Protein AF-A0A958P9G9-F1 (afdb_monomer_lite)

Secondary structure (DSSP, 8-state):
------------GGGG-STT----------HHHHHHHHHHT-STTTTT-HHHHHHHHHHHHHHHHS------

Structure (mmCIF, N/CA/C/O backbone):
data_AF-A0A958P9G9-F1
#
_entry.id   AF-A0A958P9G9-F1
#
loop_
_atom_site.group_PDB
_atom_site.id
_atom_site.type_symbol
_atom_site.label_atom_id
_atom_site.label_alt_id
_atom_site.label_comp_id
_atom_site.label_asym_id
_atom_site.label_entity_id
_atom_site.label_seq_id
_atom_site.pdbx_PDB_ins_code
_atom_site.Cartn_x
_atom_site.Cartn_y
_atom_site.Cartn_z
_atom_site.occupancy
_atom_site.B_iso_or_equiv
_atom_site.auth_seq_id
_atom_site.auth_comp_id
_atom_site.auth_asym_id
_atom_site.auth_atom_id
_atom_site.pdbx_PDB_model_num
ATOM 1 N N . MET A 1 1 ? 3.783 22.561 -15.224 1.00 41.19 1 MET A N 1
ATOM 2 C CA . MET A 1 1 ? 3.562 21.137 -14.880 1.00 41.19 1 MET A CA 1
ATOM 3 C C . MET A 1 1 ? 3.783 20.308 -16.137 1.00 41.19 1 MET A C 1
ATOM 5 O O . MET A 1 1 ? 3.076 20.526 -17.113 1.00 41.19 1 MET A O 1
ATOM 9 N N . ALA A 1 2 ? 4.802 19.447 -16.172 1.00 47.34 2 ALA A N 1
ATOM 10 C CA . ALA A 1 2 ? 5.096 18.635 -17.353 1.00 47.34 2 ALA A CA 1
ATOM 11 C C . ALA A 1 2 ? 4.003 17.567 -17.549 1.00 47.34 2 ALA A C 1
ATOM 13 O O . ALA A 1 2 ? 3.671 16.837 -16.617 1.00 47.34 2 ALA A O 1
ATOM 14 N N . LYS A 1 3 ? 3.423 17.490 -18.754 1.00 50.75 3 LYS A N 1
ATOM 15 C CA . LYS A 1 3 ? 2.464 16.443 -19.141 1.00 50.75 3 LYS A CA 1
ATOM 16 C C . LYS A 1 3 ? 3.201 15.101 -19.152 1.00 50.75 3 LYS A C 1
ATOM 18 O O . LYS A 1 3 ? 3.969 14.830 -20.072 1.00 50.75 3 LYS A O 1
ATOM 23 N N . VAL A 1 4 ? 2.973 14.272 -18.137 1.00 54.78 4 VAL A N 1
ATOM 24 C CA . VAL A 1 4 ? 3.492 12.901 -18.103 1.00 54.78 4 VAL A CA 1
ATOM 25 C C . VAL A 1 4 ? 2.813 12.116 -19.227 1.00 54.78 4 VAL A C 1
ATOM 27 O O . VAL A 1 4 ? 1.598 11.911 -19.208 1.00 54.78 4 VAL A O 1
ATOM 30 N N . LYS A 1 5 ? 3.584 11.724 -20.248 1.00 48.75 5 LYS A N 1
ATOM 31 C CA . LYS A 1 5 ? 3.105 10.844 -21.320 1.00 48.75 5 LYS A CA 1
ATOM 32 C C . LYS A 1 5 ? 2.960 9.439 -20.740 1.00 48.75 5 LYS A C 1
ATOM 34 O O . LYS A 1 5 ? 3.935 8.862 -20.277 1.00 48.75 5 LYS A O 1
ATOM 39 N N . THR A 1 6 ? 1.742 8.909 -20.745 1.00 49.84 6 THR A N 1
ATOM 40 C CA . THR A 1 6 ? 1.482 7.511 -20.385 1.00 49.84 6 THR A CA 1
ATOM 41 C C . THR A 1 6 ? 1.478 6.682 -21.666 1.00 49.84 6 THR A C 1
ATOM 43 O O . THR A 1 6 ? 0.794 7.028 -22.626 1.00 49.84 6 TH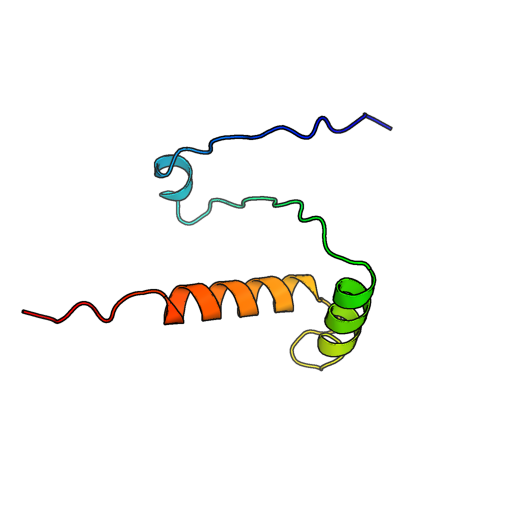R A O 1
ATOM 46 N N . GLY A 1 7 ? 2.291 5.630 -21.704 1.00 56.19 7 GLY A N 1
ATOM 47 C CA . GLY A 1 7 ? 2.431 4.706 -22.829 1.00 56.19 7 GLY A CA 1
ATOM 48 C C . GLY A 1 7 ? 2.671 3.290 -22.313 1.00 56.19 7 GLY A C 1
ATOM 49 O O . GLY A 1 7 ? 2.978 3.104 -21.135 1.00 56.19 7 GLY A O 1
ATOM 50 N N . LYS A 1 8 ? 2.495 2.288 -23.176 1.00 54.62 8 LYS A N 1
ATOM 51 C CA . LYS A 1 8 ? 2.811 0.897 -22.846 1.00 54.62 8 LYS A CA 1
ATOM 52 C C . LYS A 1 8 ? 4.337 0.754 -22.898 1.00 54.62 8 LYS A C 1
ATOM 54 O O . LYS A 1 8 ? 4.912 0.858 -23.975 1.00 54.62 8 LYS A O 1
ATOM 59 N N . VAL A 1 9 ? 4.977 0.614 -21.740 1.00 59.47 9 VAL A N 1
ATOM 60 C CA . VAL A 1 9 ? 6.418 0.349 -21.638 1.00 59.47 9 VAL A CA 1
ATOM 61 C C . VAL A 1 9 ? 6.571 -1.146 -21.404 1.00 59.47 9 VAL A C 1
ATOM 63 O O . VAL A 1 9 ? 6.136 -1.652 -20.372 1.00 59.47 9 VAL A O 1
ATOM 66 N N . GLU A 1 10 ? 7.128 -1.856 -22.380 1.00 53.44 10 GLU A N 1
ATOM 67 C CA . GLU A 1 10 ? 7.602 -3.222 -22.167 1.00 53.44 10 GLU A CA 1
ATOM 68 C C . GLU A 1 10 ? 8.946 -3.128 -21.453 1.00 53.44 10 GLU A C 1
ATOM 70 O O . GLU A 1 10 ? 9.930 -2.651 -22.012 1.00 53.44 10 GLU A O 1
ATOM 75 N N . VAL A 1 11 ? 8.948 -3.498 -20.174 1.00 60.22 11 VAL A N 1
ATOM 76 C CA . VAL A 1 11 ? 10.168 -3.579 -19.373 1.00 60.22 11 VAL A CA 1
ATOM 77 C C . VAL A 1 11 ? 10.668 -5.022 -19.474 1.00 60.22 11 VAL A C 1
ATOM 79 O O . VAL A 1 11 ? 9.912 -5.925 -19.101 1.00 60.22 11 VAL A O 1
ATOM 82 N N . PRO A 1 12 ? 11.879 -5.264 -20.006 1.00 64.25 12 PRO A N 1
ATOM 83 C CA . PRO A 1 12 ? 12.429 -6.611 -20.111 1.00 64.25 12 PRO A CA 1
ATOM 84 C C . PRO A 1 12 ? 12.617 -7.233 -18.723 1.00 64.25 12 PRO A C 1
ATOM 86 O O . PRO A 1 12 ? 12.894 -6.527 -17.753 1.00 64.25 12 PRO A O 1
ATOM 89 N N . ALA A 1 13 ? 12.453 -8.554 -18.619 1.00 62.12 13 ALA A N 1
ATOM 90 C CA . ALA A 1 13 ? 12.528 -9.262 -17.340 1.00 62.12 13 ALA A CA 1
ATOM 91 C C . ALA A 1 13 ? 13.915 -9.138 -16.688 1.00 62.12 13 ALA A C 1
ATOM 93 O O . ALA A 1 13 ? 13.997 -9.016 -15.467 1.00 62.12 13 ALA A O 1
ATOM 94 N N . GLU A 1 14 ? 14.975 -9.063 -17.502 1.00 65.19 14 GLU A N 1
ATOM 95 C CA . GLU A 1 14 ? 16.358 -8.874 -17.039 1.00 65.19 14 GLU A CA 1
ATOM 96 C C . GLU A 1 14 ? 16.536 -7.575 -16.233 1.00 65.19 14 GLU A C 1
ATOM 98 O O . GLU A 1 14 ? 17.369 -7.494 -15.335 1.00 65.19 14 GLU A O 1
ATOM 103 N N . ALA A 1 15 ? 15.708 -6.554 -16.490 1.00 60.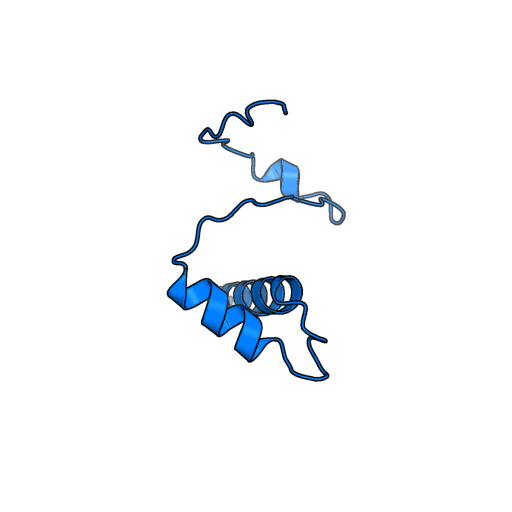16 15 ALA A N 1
ATOM 104 C CA . ALA A 1 15 ? 15.737 -5.295 -15.746 1.00 60.16 15 ALA A CA 1
ATOM 105 C C . ALA A 1 15 ? 15.204 -5.420 -14.307 1.00 60.16 15 ALA A C 1
ATOM 107 O O . ALA A 1 15 ? 15.264 -4.445 -13.564 1.00 60.16 15 ALA A O 1
ATOM 108 N N . PHE A 1 16 ? 14.676 -6.586 -13.920 1.00 62.62 16 PHE A N 1
ATOM 109 C CA . PHE A 1 16 ? 14.236 -6.911 -12.561 1.00 62.62 16 PHE A CA 1
ATOM 110 C C . PHE A 1 16 ? 15.142 -7.949 -11.874 1.00 62.62 16 PHE A C 1
ATOM 112 O O . PHE A 1 16 ? 14.810 -8.396 -10.778 1.00 62.62 16 PHE A O 1
ATOM 119 N N . GLU A 1 17 ? 16.253 -8.358 -12.500 1.00 60.62 17 GLU A N 1
ATOM 120 C CA . GLU A 1 17 ? 17.211 -9.314 -11.915 1.00 60.62 17 GLU A CA 1
ATOM 121 C C . GLU A 1 17 ? 18.134 -8.677 -10.869 1.00 60.62 17 GLU A C 1
ATOM 123 O O . GLU A 1 17 ? 18.725 -9.384 -10.055 1.00 60.62 17 GLU A O 1
ATOM 128 N N . ASP A 1 18 ? 18.238 -7.347 -10.852 1.00 63.47 18 ASP A N 1
ATOM 129 C CA . ASP A 1 18 ? 18.913 -6.623 -9.781 1.00 63.47 18 ASP A CA 1
ATOM 130 C C . ASP A 1 18 ? 17.971 -6.525 -8.568 1.00 63.47 18 ASP A C 1
ATOM 132 O O . ASP A 1 18 ? 16.885 -5.940 -8.629 1.00 63.47 18 ASP A O 1
ATOM 136 N N . GLU A 1 19 ? 18.394 -7.130 -7.452 1.00 58.47 19 GLU A N 1
ATOM 137 C CA . GLU A 1 19 ? 17.642 -7.203 -6.192 1.00 58.47 19 GLU A CA 1
ATOM 138 C C . GLU A 1 19 ? 17.245 -5.818 -5.643 1.00 58.47 19 GLU A C 1
ATOM 140 O O . GLU A 1 19 ? 16.342 -5.721 -4.810 1.00 58.47 19 GLU A O 1
ATOM 145 N N . ASN A 1 20 ? 17.869 -4.737 -6.130 1.00 60.53 20 ASN A N 1
ATOM 146 C CA . ASN A 1 20 ? 17.598 -3.360 -5.717 1.00 60.53 20 ASN A CA 1
ATOM 147 C C . ASN A 1 20 ? 16.752 -2.547 -6.710 1.00 60.53 20 ASN A C 1
ATOM 149 O O . ASN A 1 20 ? 16.608 -1.327 -6.547 1.00 60.53 20 ASN A O 1
ATOM 153 N N . VAL A 1 21 ? 16.164 -3.174 -7.733 1.00 66.25 21 VAL A N 1
ATOM 154 C CA . VAL A 1 21 ? 15.338 -2.464 -8.721 1.00 66.25 21 VAL A CA 1
ATOM 155 C C . VAL A 1 21 ? 14.105 -1.866 -8.051 1.00 66.25 21 VAL A C 1
ATOM 157 O O . VAL A 1 21 ? 13.137 -2.540 -7.700 1.00 66.25 21 VAL A O 1
ATOM 160 N N . THR A 1 22 ? 14.121 -0.542 -7.906 1.00 65.25 22 THR A N 1
ATOM 161 C CA . THR A 1 22 ? 12.977 0.222 -7.412 1.00 65.25 22 THR A CA 1
ATOM 162 C C . THR A 1 22 ? 12.121 0.661 -8.596 1.00 65.25 22 THR A C 1
ATOM 164 O O . THR A 1 22 ? 12.404 1.660 -9.255 1.00 65.25 22 THR A O 1
ATOM 167 N N . ALA A 1 23 ? 11.049 -0.082 -8.873 1.00 71.12 23 ALA A N 1
ATOM 168 C CA . ALA A 1 23 ? 10.085 0.275 -9.910 1.00 71.12 23 ALA A CA 1
ATOM 169 C C . ALA A 1 23 ? 9.006 1.224 -9.362 1.00 71.12 23 ALA A C 1
ATOM 171 O O . ALA A 1 23 ? 8.294 0.899 -8.410 1.00 71.12 23 ALA A O 1
ATOM 172 N N . HIS A 1 24 ? 8.832 2.389 -9.993 1.00 75.69 24 HIS A N 1
ATOM 173 C CA . HIS A 1 24 ? 7.712 3.279 -9.686 1.00 75.69 24 HIS A CA 1
ATOM 174 C C . HIS A 1 24 ? 6.530 2.981 -10.615 1.00 75.69 24 HIS A C 1
ATOM 176 O O . HIS A 1 24 ? 6.592 3.225 -11.819 1.00 75.69 24 HIS A O 1
ATOM 182 N N . ILE A 1 25 ? 5.439 2.460 -10.050 1.00 75.12 25 ILE A N 1
ATOM 183 C CA . ILE A 1 25 ? 4.253 2.046 -10.807 1.00 75.12 25 ILE A CA 1
ATOM 184 C C . ILE A 1 25 ? 3.118 3.039 -10.560 1.00 75.12 25 ILE A C 1
ATOM 186 O O . ILE A 1 25 ? 2.686 3.251 -9.429 1.00 75.12 25 ILE A O 1
ATOM 190 N N . SER A 1 26 ? 2.598 3.629 -11.636 1.00 80.69 26 SER A N 1
ATOM 191 C CA . SER A 1 26 ? 1.384 4.449 -11.594 1.00 80.69 26 SER A CA 1
ATOM 192 C C . SER A 1 26 ? 0.171 3.610 -11.988 1.00 80.69 26 SER A C 1
ATOM 194 O O . SER A 1 26 ? 0.050 3.194 -13.138 1.00 80.69 26 SER A O 1
ATOM 196 N N . ILE A 1 27 ? -0.748 3.386 -11.046 1.00 81.25 27 ILE A N 1
ATOM 197 C CA . ILE A 1 27 ? -1.962 2.586 -11.257 1.00 81.25 27 ILE A CA 1
ATOM 198 C C . ILE A 1 27 ? -3.183 3.505 -11.198 1.00 81.25 27 ILE A C 1
ATOM 200 O O . ILE A 1 27 ? -3.331 4.304 -10.273 1.00 81.25 27 ILE A O 1
ATOM 204 N N . ARG A 1 28 ? -4.085 3.384 -12.178 1.00 84.81 28 ARG A N 1
ATOM 205 C CA . ARG A 1 28 ? -5.410 4.013 -12.118 1.00 84.81 28 ARG A CA 1
ATOM 206 C C . ARG A 1 28 ? -6.401 3.035 -11.508 1.00 84.81 28 ARG A C 1
ATOM 208 O O . ARG A 1 28 ? -6.613 1.959 -12.053 1.00 84.81 28 ARG A O 1
ATOM 215 N N . LEU A 1 29 ? -7.012 3.437 -10.399 1.00 85.31 29 LEU A N 1
ATOM 216 C CA . LEU A 1 29 ? -8.031 2.662 -9.697 1.00 85.31 29 LEU A CA 1
ATOM 217 C C . LEU A 1 29 ? -9.358 3.430 -9.665 1.00 85.31 29 LEU A C 1
ATOM 219 O O . LEU A 1 29 ? -9.343 4.666 -9.659 1.00 85.31 29 LEU A O 1
ATOM 223 N N . PRO A 1 30 ? -10.503 2.728 -9.601 1.00 93.56 30 PRO A N 1
ATOM 224 C CA . PRO A 1 30 ? -11.786 3.3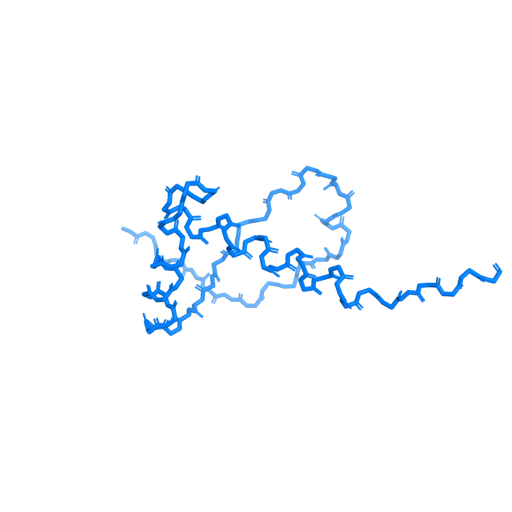56 -9.327 1.00 93.56 30 PRO A CA 1
ATOM 225 C C . PRO A 1 30 ? -11.749 4.145 -8.015 1.00 93.56 30 PRO A C 1
ATOM 227 O O . PRO A 1 30 ? -11.147 3.726 -7.025 1.00 93.56 30 PRO A O 1
ATOM 230 N N . MET A 1 31 ? -12.436 5.287 -7.985 1.00 89.44 31 MET A N 1
ATOM 231 C CA . MET A 1 31 ? -12.440 6.163 -6.810 1.00 89.44 31 MET A CA 1
ATOM 232 C C . MET A 1 31 ? -13.049 5.487 -5.571 1.00 89.44 31 MET A C 1
ATOM 234 O O . MET A 1 31 ? -12.631 5.776 -4.451 1.00 89.44 31 MET A O 1
ATOM 238 N N . THR A 1 32 ? -14.015 4.586 -5.763 1.00 93.75 32 THR A N 1
ATOM 239 C CA . THR A 1 32 ? -14.604 3.760 -4.696 1.00 93.75 32 THR A CA 1
ATOM 240 C C . THR A 1 32 ? -13.544 2.882 -4.039 1.00 93.75 32 THR A C 1
ATOM 242 O O . THR A 1 32 ? -13.326 2.987 -2.834 1.00 93.75 32 THR A O 1
ATOM 245 N N . LEU A 1 33 ? -12.789 2.138 -4.848 1.00 89.75 33 LEU A N 1
ATOM 246 C CA . LEU A 1 33 ? -11.710 1.272 -4.384 1.00 89.75 33 LEU A CA 1
ATOM 247 C C . LEU A 1 33 ? -10.605 2.060 -3.667 1.00 89.75 33 LEU A C 1
ATOM 249 O O . LEU A 1 33 ? -10.093 1.624 -2.642 1.00 89.75 33 LEU A O 1
ATOM 253 N N . LEU A 1 34 ? -10.263 3.260 -4.151 1.00 89.50 34 LEU A N 1
ATOM 254 C CA . LEU A 1 34 ? -9.274 4.109 -3.480 1.00 89.50 34 LEU A CA 1
ATOM 255 C C . LEU A 1 34 ? -9.730 4.533 -2.073 1.00 89.50 34 LEU A C 1
ATOM 257 O O . LEU A 1 34 ? -8.912 4.595 -1.154 1.00 89.50 34 LEU A O 1
ATOM 261 N N . LYS A 1 35 ? -11.023 4.834 -1.888 1.00 91.56 35 LYS A N 1
ATOM 262 C CA . LYS A 1 35 ? -11.582 5.170 -0.567 1.00 91.56 35 LYS A CA 1
ATOM 263 C C . LYS A 1 35 ? -11.536 3.969 0.374 1.00 91.56 35 LYS A C 1
ATOM 265 O O . LYS A 1 35 ? -11.150 4.125 1.531 1.00 91.56 35 LYS A O 1
ATOM 270 N N . GLU A 1 36 ? -11.886 2.791 -0.127 1.00 93.00 36 GLU A N 1
ATOM 271 C CA . GLU A 1 36 ? -11.842 1.541 0.635 1.00 93.00 36 GLU A CA 1
ATOM 272 C C . GLU A 1 36 ? -10.414 1.181 1.047 1.00 93.00 36 GLU A C 1
ATOM 274 O O . GLU A 1 36 ? -10.178 0.927 2.224 1.00 93.00 36 GLU A O 1
ATOM 279 N N . LEU A 1 37 ? -9.443 1.277 0.132 1.00 90.56 37 LEU A N 1
ATOM 280 C CA . LEU A 1 37 ? -8.022 1.055 0.425 1.00 90.56 37 LEU A CA 1
ATOM 281 C C . LEU A 1 37 ? -7.495 2.011 1.494 1.00 90.56 37 LEU A C 1
ATOM 283 O O . LEU A 1 37 ? -6.794 1.593 2.414 1.00 90.56 37 LEU A O 1
ATOM 287 N N . ARG A 1 38 ? -7.845 3.300 1.401 1.00 89.38 38 ARG A N 1
ATOM 288 C CA . ARG A 1 38 ? -7.462 4.286 2.420 1.00 89.38 38 ARG A CA 1
ATOM 289 C C . ARG A 1 38 ? -8.042 3.931 3.779 1.00 89.38 38 ARG A C 1
ATOM 291 O O . ARG A 1 38 ? -7.314 4.001 4.757 1.00 89.38 38 ARG A O 1
ATOM 298 N N . ARG A 1 39 ? -9.316 3.531 3.833 1.00 93.06 39 ARG A N 1
ATOM 299 C CA . ARG A 1 39 ? -9.976 3.111 5.074 1.00 93.06 39 ARG A CA 1
ATOM 300 C C . ARG A 1 39 ? -9.346 1.842 5.650 1.00 93.06 39 ARG A C 1
ATOM 302 O O . ARG A 1 39 ? -9.087 1.801 6.845 1.00 93.06 39 ARG A O 1
ATOM 309 N N . ALA A 1 40 ? -9.070 0.845 4.813 1.00 90.06 40 ALA A N 1
ATOM 310 C CA . ALA A 1 40 ? -8.438 -0.410 5.216 1.00 90.06 40 ALA A CA 1
ATOM 311 C C . ALA A 1 40 ? -7.011 -0.206 5.751 1.00 90.06 40 ALA A C 1
ATOM 313 O O . ALA A 1 40 ? -6.569 -0.942 6.626 1.00 90.06 40 ALA A O 1
ATOM 314 N N . ALA A 1 41 ? -6.305 0.822 5.274 1.00 92.19 41 ALA A N 1
ATOM 315 C CA . ALA A 1 41 ? -4.970 1.167 5.748 1.00 92.19 41 ALA A CA 1
ATOM 316 C C . ALA A 1 41 ? -4.949 1.951 7.077 1.00 92.19 41 ALA A C 1
ATOM 318 O O . ALA A 1 41 ? -3.863 2.217 7.589 1.00 92.19 41 ALA A O 1
ATOM 319 N N . LEU A 1 42 ? -6.100 2.332 7.653 1.00 91.25 42 LEU A N 1
ATOM 320 C CA . LEU A 1 42 ? -6.190 3.033 8.949 1.00 91.25 42 LEU A CA 1
ATOM 321 C C . LEU A 1 42 ? -6.007 2.083 10.147 1.00 91.25 42 LEU A C 1
ATOM 323 O O . LEU A 1 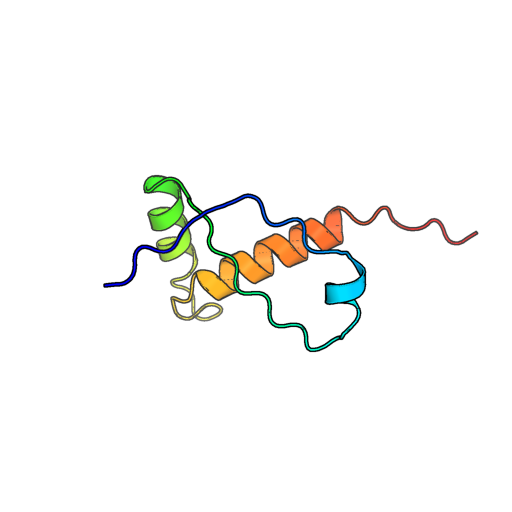42 ? -6.749 2.146 11.124 1.00 91.25 42 LEU A O 1
ATOM 327 N N . THR A 1 43 ? -5.031 1.187 10.069 1.00 89.88 43 THR A N 1
ATOM 328 C CA . THR A 1 43 ? -4.627 0.297 11.162 1.00 89.88 43 THR A CA 1
ATOM 329 C C . THR A 1 43 ? -3.219 0.656 11.620 1.00 89.88 43 THR A C 1
ATOM 331 O O . THR A 1 43 ? -2.468 1.300 10.885 1.00 89.88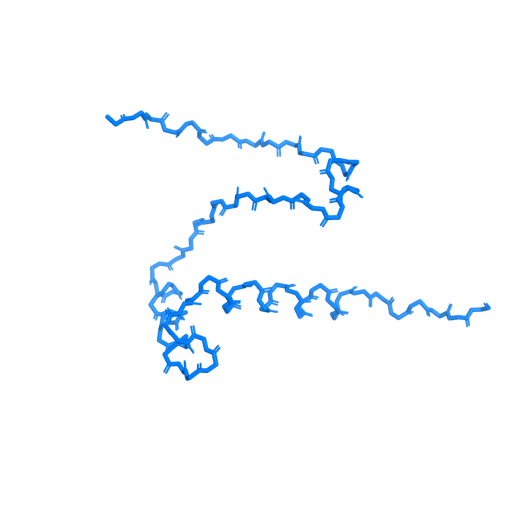 43 THR A O 1
ATOM 334 N N . GLU A 1 44 ? -2.827 0.220 12.818 1.00 83.88 44 GLU A N 1
ATOM 335 C CA . GLU A 1 44 ? -1.458 0.419 13.316 1.00 83.88 44 GLU A CA 1
ATOM 336 C C . GLU A 1 44 ? -0.411 -0.221 12.394 1.00 83.88 44 GLU A C 1
ATOM 338 O O . GLU A 1 44 ? 0.637 0.370 12.146 1.00 83.88 44 GLU A O 1
ATOM 343 N N . GLN A 1 45 ? -0.737 -1.377 11.807 1.00 87.12 45 GLN A N 1
ATOM 344 C CA . GLN A 1 45 ? 0.128 -2.102 10.873 1.00 87.12 45 GLN A CA 1
ATOM 345 C C . GLN A 1 45 ? 0.505 -1.268 9.641 1.00 87.12 45 GLN A C 1
ATOM 347 O O . GLN A 1 45 ? 1.641 -1.331 9.172 1.00 87.12 45 GLN A O 1
ATOM 352 N N . TYR A 1 46 ? -0.439 -0.490 9.108 1.00 88.31 46 TYR A N 1
ATOM 353 C CA . TYR A 1 46 ? -0.238 0.265 7.870 1.00 88.31 46 TYR A CA 1
ATOM 354 C C . TYR A 1 46 ? -0.075 1.770 8.094 1.00 88.31 46 TYR A C 1
ATOM 356 O O . TYR A 1 46 ? 0.353 2.467 7.175 1.00 88.31 46 TYR A O 1
ATOM 364 N N . ALA A 1 47 ? -0.380 2.289 9.286 1.00 87.31 47 ALA A N 1
ATOM 365 C CA . ALA A 1 47 ? -0.255 3.699 9.664 1.00 87.31 47 ALA A CA 1
ATOM 366 C C . ALA A 1 47 ? -0.858 4.673 8.624 1.00 87.31 47 ALA A C 1
ATOM 368 O O . ALA A 1 47 ? -0.279 5.713 8.306 1.00 87.31 47 ALA A O 1
ATOM 369 N N . GLY A 1 48 ? -1.990 4.303 8.014 1.00 84.69 48 GLY A N 1
ATOM 370 C CA . GLY A 1 48 ? -2.655 5.071 6.954 1.00 84.69 48 GLY A CA 1
ATOM 371 C C . GLY A 1 48 ? -1.990 4.993 5.571 1.00 84.69 48 GLY A C 1
ATOM 372 O O . GLY A 1 48 ? -2.500 5.563 4.602 1.00 84.69 48 GLY A O 1
ATOM 373 N N . LYS A 1 49 ? -0.867 4.281 5.429 1.00 87.94 49 LYS A N 1
ATOM 374 C CA . LYS A 1 49 ? -0.099 4.160 4.183 1.00 87.94 49 LYS A CA 1
ATOM 375 C C . LYS A 1 49 ? -0.665 3.048 3.299 1.00 87.94 49 LYS A C 1
ATOM 377 O O . LYS A 1 49 ? -0.116 1.953 3.208 1.00 87.94 49 LYS A O 1
ATOM 382 N N . TYR A 1 50 ? -1.731 3.359 2.563 1.00 88.00 50 TYR A N 1
ATOM 383 C CA . TYR A 1 50 ? -2.368 2.420 1.625 1.00 88.00 50 TYR A CA 1
ATOM 384 C C . TYR A 1 50 ? -1.422 1.870 0.537 1.00 88.00 50 TYR A C 1
ATOM 386 O O . TYR A 1 50 ? -1.681 0.806 -0.009 1.00 88.00 50 TYR A O 1
ATOM 394 N N . GLN A 1 51 ? -0.310 2.551 0.236 1.00 85.38 51 GLN A N 1
ATOM 395 C CA . GLN A 1 51 ? 0.734 2.050 -0.670 1.00 85.38 51 GLN A CA 1
ATOM 396 C C . GLN A 1 51 ? 1.412 0.778 -0.136 1.00 85.38 51 GLN A C 1
ATOM 398 O O . GLN A 1 51 ? 1.693 -0.135 -0.909 1.00 85.38 51 GLN A O 1
ATOM 403 N N . VAL A 1 52 ? 1.639 0.702 1.181 1.00 87.62 52 VAL A N 1
ATOM 404 C CA . VAL A 1 52 ? 2.220 -0.479 1.841 1.00 87.62 52 VAL A CA 1
ATOM 405 C C . VAL A 1 52 ? 1.223 -1.634 1.799 1.00 87.62 52 VAL A C 1
ATOM 407 O O . VAL A 1 52 ? 1.589 -2.741 1.427 1.00 87.62 52 VAL A O 1
ATOM 410 N N . LEU A 1 53 ? -0.057 -1.346 2.057 1.00 89.56 53 LEU A N 1
ATOM 411 C CA . LEU A 1 53 ? -1.137 -2.323 1.916 1.00 89.56 53 LEU A CA 1
ATOM 412 C C . LEU A 1 53 ? -1.220 -2.887 0.486 1.00 89.56 53 LEU A C 1
ATOM 414 O O . LEU A 1 53 ? -1.314 -4.097 0.315 1.00 89.56 53 LEU A O 1
ATOM 418 N N . ILE A 1 54 ? -1.142 -2.036 -0.546 1.00 89.19 54 ILE A N 1
ATOM 419 C CA . ILE A 1 54 ? -1.135 -2.485 -1.951 1.00 89.19 54 ILE A CA 1
ATOM 420 C C . ILE A 1 54 ? 0.045 -3.426 -2.216 1.00 89.19 54 ILE A C 1
ATOM 422 O O . ILE A 1 54 ? -0.140 -4.474 -2.831 1.00 89.19 54 ILE A O 1
ATOM 426 N N . ARG A 1 55 ? 1.249 -3.074 -1.748 1.00 87.19 55 ARG A N 1
ATOM 427 C CA . ARG A 1 55 ? 2.438 -3.922 -1.902 1.00 87.19 55 ARG A CA 1
ATOM 428 C C . ARG A 1 55 ? 2.235 -5.289 -1.252 1.00 87.19 55 ARG A C 1
ATOM 430 O O . ARG A 1 55 ? 2.579 -6.296 -1.866 1.00 87.19 55 ARG A O 1
ATOM 437 N N . ASP A 1 56 ? 1.681 -5.326 -0.047 1.00 89.44 56 ASP A N 1
ATOM 438 C CA . ASP A 1 56 ? 1.487 -6.571 0.695 1.00 89.44 56 ASP A CA 1
ATOM 439 C C . ASP A 1 56 ? 0.428 -7.457 0.019 1.00 89.44 56 ASP A C 1
ATOM 441 O O . ASP A 1 56 ? 0.675 -8.642 -0.181 1.00 89.44 56 ASP A O 1
ATOM 445 N N . VAL A 1 57 ? -0.686 -6.881 -0.451 1.00 89.06 57 VAL A N 1
ATOM 446 C CA . VAL A 1 57 ? -1.711 -7.607 -1.230 1.00 89.06 57 VAL A CA 1
ATOM 447 C C . VAL A 1 57 ? -1.130 -8.192 -2.520 1.00 89.06 57 VAL A C 1
ATOM 449 O O . VAL A 1 57 ? -1.402 -9.342 -2.857 1.00 89.06 57 VAL A O 1
ATOM 452 N N . LEU A 1 58 ? -0.318 -7.423 -3.252 1.00 87.06 58 LEU A N 1
ATOM 453 C CA . LEU A 1 58 ? 0.320 -7.908 -4.479 1.00 87.06 58 LEU A CA 1
ATOM 454 C C . LEU A 1 58 ? 1.357 -8.999 -4.188 1.00 87.06 58 LEU A C 1
ATOM 456 O O . LEU A 1 58 ? 1.417 -9.989 -4.913 1.00 87.06 58 LEU A O 1
ATOM 460 N N . SER A 1 59 ? 2.141 -8.840 -3.121 1.00 86.75 59 SER A N 1
ATOM 461 C CA . SER A 1 59 ? 3.119 -9.843 -2.680 1.00 86.75 59 SER A CA 1
ATOM 462 C C . SER A 1 59 ? 2.435 -11.155 -2.307 1.00 86.75 59 SER A C 1
ATOM 464 O O . SER A 1 59 ? 2.868 -12.221 -2.743 1.00 86.75 59 SER A O 1
ATOM 466 N N . ASP A 1 60 ? 1.336 -11.070 -1.557 1.00 90.50 60 ASP A N 1
ATOM 467 C CA . ASP A 1 60 ? 0.538 -12.221 -1.152 1.00 90.50 60 ASP A CA 1
ATOM 468 C C . ASP A 1 60 ? -0.085 -12.923 -2.362 1.00 90.50 60 ASP A C 1
ATOM 470 O O . ASP A 1 60 ? 0.019 -14.142 -2.508 1.00 90.50 60 ASP A O 1
ATOM 474 N N . TRP A 1 61 ? -0.643 -12.158 -3.302 1.00 88.44 61 TRP A N 1
ATOM 475 C CA . TRP A 1 61 ? -1.175 -12.712 -4.542 1.00 88.44 61 TRP A CA 1
ATOM 476 C C . TRP A 1 61 ? -0.095 -13.450 -5.345 1.00 88.44 61 TRP A C 1
ATOM 478 O O . TRP A 1 61 ? -0.312 -14.589 -5.753 1.00 88.44 61 TRP A O 1
ATOM 488 N N . VAL A 1 62 ? 1.097 -12.866 -5.515 1.00 85.31 62 VAL A N 1
ATOM 489 C CA . VAL A 1 62 ? 2.221 -13.528 -6.203 1.00 85.31 62 VAL A CA 1
ATOM 490 C C . VAL A 1 62 ? 2.650 -14.805 -5.475 1.00 85.31 62 VAL A C 1
ATOM 492 O O . VAL A 1 62 ? 2.921 -15.816 -6.127 1.00 85.31 62 VAL A O 1
ATOM 495 N N . ALA A 1 63 ? 2.696 -14.793 -4.141 1.00 86.25 63 ALA A N 1
ATOM 496 C CA . ALA A 1 63 ? 3.038 -15.971 -3.347 1.00 86.25 63 ALA A CA 1
ATOM 497 C C . ALA A 1 63 ? 2.032 -17.116 -3.554 1.00 86.25 63 ALA A C 1
ATOM 499 O O . ALA A 1 63 ? 2.443 -18.266 -3.712 1.00 86.25 63 ALA A O 1
ATOM 500 N N . HIS A 1 64 ? 0.738 -16.798 -3.639 1.00 86.69 64 HIS A N 1
ATOM 501 C CA . HIS A 1 64 ? -0.333 -17.765 -3.892 1.00 86.69 64 HIS A CA 1
ATOM 502 C C . HIS A 1 64 ? -0.418 -18.233 -5.354 1.00 86.69 64 HIS A C 1
ATOM 504 O O . HIS A 1 64 ? -0.913 -19.328 -5.616 1.00 86.69 64 HIS A O 1
ATOM 510 N N . GLN A 1 65 ? 0.067 -17.433 -6.308 1.00 78.94 65 GLN A N 1
ATOM 511 C CA . GLN A 1 65 ? 0.115 -17.791 -7.731 1.00 78.94 65 GLN A CA 1
ATOM 512 C C . GLN A 1 65 ? 1.311 -18.673 -8.098 1.00 78.94 65 GLN A C 1
ATOM 514 O O . GLN A 1 65 ? 1.281 -19.316 -9.146 1.00 78.94 65 GLN A O 1
ATOM 519 N N . LYS A 1 66 ? 2.368 -18.737 -7.273 1.00 64.00 66 LYS A N 1
ATOM 520 C CA . LYS A 1 66 ? 3.471 -19.674 -7.521 1.00 64.00 66 LYS A CA 1
ATOM 521 C C . LYS A 1 66 ? 2.918 -21.102 -7.409 1.00 64.00 66 LYS A C 1
ATOM 523 O O . LYS A 1 66 ? 2.564 -21.516 -6.302 1.00 64.00 66 LYS A O 1
ATOM 528 N N . PRO A 1 67 ? 2.852 -21.892 -8.503 1.00 58.81 67 PRO A N 1
ATOM 529 C CA . PRO A 1 67 ? 2.525 -23.302 -8.373 1.00 58.81 67 PRO A CA 1
ATOM 530 C C . PRO A 1 67 ? 3.556 -23.898 -7.420 1.00 58.81 67 PRO A C 1
ATOM 532 O O . PRO A 1 67 ? 4.755 -23.670 -7.602 1.00 58.81 67 PRO A O 1
ATOM 535 N N . LYS A 1 68 ? 3.102 -24.619 -6.385 1.00 61.06 68 LYS A N 1
ATOM 536 C CA . LYS A 1 68 ? 3.990 -25.430 -5.544 1.00 61.06 68 LYS A CA 1
ATOM 537 C C . LYS A 1 68 ? 4.822 -26.269 -6.506 1.00 61.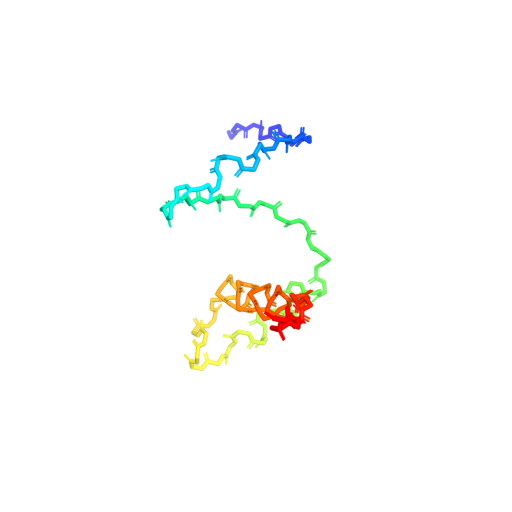06 68 LYS A C 1
ATOM 539 O O . LYS A 1 68 ? 4.291 -27.210 -7.095 1.00 61.06 68 LYS A O 1
ATOM 544 N N . ARG A 1 69 ? 6.084 -25.889 -6.736 1.00 53.94 69 ARG A N 1
ATOM 545 C CA . ARG A 1 69 ? 7.017 -26.703 -7.510 1.00 53.94 69 ARG A CA 1
ATOM 546 C C . ARG A 1 69 ? 7.006 -28.050 -6.804 1.00 53.94 69 ARG A C 1
ATOM 548 O O . ARG A 1 69 ? 7.420 -28.135 -5.650 1.00 53.94 69 ARG A O 1
ATOM 555 N N . LYS A 1 70 ? 6.418 -29.066 -7.442 1.00 47.94 70 LYS A N 1
ATOM 556 C CA . LYS A 1 70 ? 6.564 -30.442 -6.985 1.00 47.94 70 LYS A CA 1
ATOM 557 C C . LYS A 1 70 ? 8.066 -30.689 -7.014 1.00 47.94 70 LYS A C 1
ATOM 559 O O . LYS A 1 70 ? 8.651 -30.688 -8.092 1.00 47.94 70 LYS A O 1
ATOM 564 N N . HIS A 1 71 ? 8.676 -30.780 -5.837 1.00 43.66 71 HIS A N 1
ATOM 565 C CA . HIS A 1 71 ? 9.996 -31.369 -5.696 1.00 43.66 71 HIS A CA 1
ATOM 566 C C . HIS A 1 71 ? 9.877 -32.787 -6.263 1.00 43.66 71 HIS A C 1
ATOM 568 O O . HIS A 1 71 ? 9.139 -33.607 -5.713 1.00 43.66 71 HIS A O 1
ATOM 574 N N . GLY A 1 72 ? 10.483 -32.993 -7.428 1.00 37.41 72 GLY A N 1
ATOM 575 C CA . GLY A 1 72 ? 10.870 -34.301 -7.942 1.00 37.41 72 GLY A CA 1
ATOM 576 C C . GLY A 1 72 ? 12.337 -34.524 -7.630 1.00 37.41 72 GLY A C 1
ATOM 577 O O . GLY A 1 72 ? 13.056 -33.502 -7.507 1.00 37.41 72 GLY A O 1
#

Sequence (72 aa):
MAKVKTGKVEVPAEAFEDENVTAHISIRLPMTLLKELRRAALTEQYAGKYQVLIRDVLSDWVAHQKPKRKHG

pLDDT: mean 74.69, std 16.3, range [37.41, 93.75]

Radius of gyration: 16.33 Å; chains: 1; bounding box: 34×55×36 Å

Foldseek 3Di:
DDDPDDDDDDDDPVCPVPPPDDDDDDDDDPPVVVVVLQVVLVDPVNVSPSVVVVVVVVVVVVVVPPDPPPDD